Protein AF-A0A946M9C4-F1 (afdb_monomer_lite)

Foldseek 3Di:
DVVVVVVVVVVVVVVVVPPVVVVVPDDPQQDDDALVVLLVCLPDPHDPVSVLSSLVVLLPHPEPVCQVSLLVCLQPPRCNLSSLSNLLSYPDPVSLVSLLVCCVVHDDPSNVSSVVSCVSNVPPVNVVVCVVVVVDD

pLDDT: mean 87.71, std 17.53, range [47.25, 98.88]

Sequence (137 aa):
MKILRTICSTTVLVVALLLPVAARAQQPLPAEGNESQLLVILNSDAELFAKAKACQRLAIIGTSKSVPVIAQFLADPVLSHYARFALEANPSPEVDKVFRGSLSELKGRQLVGVINSIATRKDTQSVDALLPLAAAD

Structure (mmCIF, N/CA/C/O backbone):
data_AF-A0A946M9C4-F1
#
_entry.id   AF-A0A946M9C4-F1
#
loop_
_atom_site.group_PDB
_atom_site.id
_atom_site.type_symbol
_atom_site.label_atom_id
_atom_site.label_alt_id
_atom_site.label_comp_id
_atom_site.label_asym_id
_atom_site.label_entity_id
_atom_site.label_seq_id
_atom_site.pdbx_PDB_ins_code
_atom_site.Cartn_x
_atom_site.Cartn_y
_atom_site.Cartn_z
_atom_site.occupancy
_atom_site.B_iso_or_equiv
_atom_site.auth_seq_id
_atom_site.auth_comp_id
_atom_site.auth_asym_id
_atom_site.auth_atom_id
_atom_site.pdbx_PDB_model_num
ATOM 1 N N . MET A 1 1 ? 34.087 -54.123 -12.939 1.00 57.19 1 MET A N 1
ATOM 2 C CA . MET A 1 1 ? 34.357 -52.728 -13.382 1.00 57.19 1 MET A CA 1
ATOM 3 C C . MET A 1 1 ? 33.333 -52.130 -14.359 1.00 57.19 1 MET A C 1
ATOM 5 O O . MET A 1 1 ? 33.207 -50.914 -14.365 1.00 57.19 1 MET A O 1
ATOM 9 N N . LYS A 1 2 ? 32.592 -52.908 -15.172 1.00 51.00 2 LYS A N 1
ATOM 10 C CA . LYS A 1 2 ? 31.570 -52.354 -16.093 1.00 51.00 2 LYS A CA 1
ATOM 11 C C . LYS A 1 2 ? 30.281 -51.901 -15.377 1.00 51.00 2 LYS A C 1
ATOM 13 O O . LYS A 1 2 ? 29.801 -50.812 -15.643 1.00 51.00 2 LYS A O 1
ATOM 18 N N . ILE A 1 3 ? 29.817 -52.671 -14.390 1.00 54.56 3 ILE A N 1
ATOM 19 C CA . ILE A 1 3 ? 28.581 -52.410 -13.620 1.00 54.56 3 ILE A CA 1
ATOM 20 C C . ILE A 1 3 ? 28.658 -51.103 -12.803 1.00 54.56 3 ILE A C 1
ATOM 22 O O . ILE A 1 3 ? 27.706 -50.333 -12.770 1.00 54.56 3 ILE A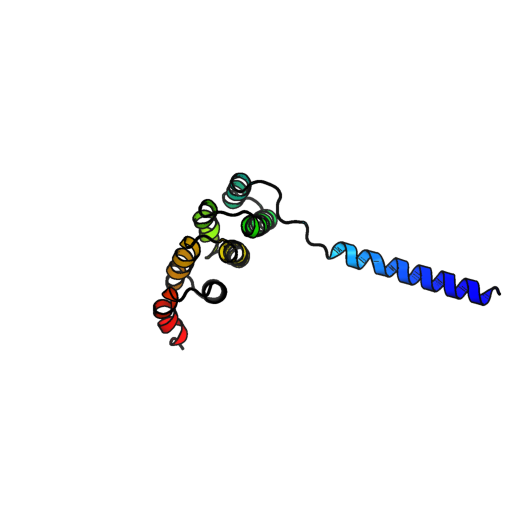 O 1
ATOM 26 N N . LEU A 1 4 ? 29.823 -50.796 -12.218 1.00 50.06 4 LEU A N 1
ATOM 27 C CA . LEU A 1 4 ? 30.029 -49.578 -11.420 1.00 50.06 4 LEU A CA 1
ATOM 28 C C . LEU A 1 4 ? 30.027 -48.293 -12.275 1.00 50.06 4 LEU A C 1
ATOM 30 O O . LEU A 1 4 ? 29.611 -47.236 -11.809 1.00 50.06 4 LEU A O 1
ATOM 34 N N . ARG A 1 5 ? 30.443 -48.388 -13.546 1.00 55.88 5 ARG A N 1
ATOM 35 C CA . ARG A 1 5 ? 30.404 -47.272 -14.505 1.00 55.88 5 ARG A CA 1
ATOM 36 C C . ARG A 1 5 ? 28.980 -46.964 -14.970 1.00 55.88 5 ARG A C 1
ATOM 38 O O . ARG A 1 5 ? 28.635 -45.796 -15.111 1.00 55.88 5 ARG A O 1
ATOM 45 N N . THR A 1 6 ? 28.152 -47.990 -15.159 1.00 54.72 6 THR A N 1
ATOM 46 C CA . THR A 1 6 ? 26.756 -47.826 -15.587 1.00 54.72 6 THR A CA 1
ATOM 47 C C . THR A 1 6 ? 25.912 -47.149 -14.508 1.00 54.72 6 THR A C 1
ATOM 49 O O . THR A 1 6 ? 25.186 -46.214 -14.823 1.00 54.72 6 THR A O 1
ATOM 52 N N . ILE A 1 7 ? 26.086 -47.538 -13.238 1.00 58.06 7 ILE A N 1
ATOM 53 C CA . ILE A 1 7 ? 25.361 -46.952 -12.096 1.00 58.06 7 ILE A CA 1
ATOM 54 C C . ILE A 1 7 ? 25.678 -45.457 -11.945 1.00 58.06 7 ILE A C 1
ATOM 56 O O . ILE A 1 7 ? 24.762 -44.655 -11.782 1.00 58.06 7 ILE A O 1
ATOM 60 N N . CYS A 1 8 ? 26.954 -45.076 -12.077 1.00 50.03 8 CYS A N 1
ATOM 61 C CA . CYS A 1 8 ? 27.400 -43.681 -12.010 1.00 50.03 8 CYS A CA 1
ATOM 62 C C . CYS A 1 8 ? 26.864 -42.843 -13.186 1.00 50.03 8 CYS A C 1
ATOM 64 O O . CYS A 1 8 ? 26.433 -41.708 -13.009 1.00 50.03 8 CYS A O 1
ATOM 66 N N . SER A 1 9 ? 26.814 -43.420 -14.391 1.00 57.06 9 SER A N 1
ATOM 67 C CA . SER A 1 9 ? 26.282 -42.728 -15.570 1.00 57.06 9 SER A CA 1
ATOM 68 C C . SER A 1 9 ? 24.767 -42.504 -15.491 1.00 57.06 9 SER A C 1
ATOM 70 O O . SER A 1 9 ? 24.279 -41.481 -15.967 1.00 57.06 9 SER A O 1
ATOM 72 N N . THR A 1 10 ? 24.015 -43.432 -14.888 1.00 56.81 10 THR A N 1
ATOM 73 C CA . THR A 1 10 ? 22.562 -43.290 -14.711 1.00 56.81 10 THR A CA 1
ATOM 74 C C . THR A 1 10 ? 22.192 -42.315 -13.596 1.00 56.81 10 THR A C 1
ATOM 76 O O . THR A 1 10 ? 21.251 -41.543 -13.766 1.00 56.81 10 THR A O 1
ATOM 79 N N . THR A 1 11 ? 22.937 -42.277 -12.484 1.00 57.66 11 THR A N 1
ATOM 80 C CA . THR A 1 11 ? 22.691 -41.295 -11.412 1.00 57.66 11 THR A CA 1
ATOM 81 C C . THR A 1 11 ? 23.020 -39.870 -11.853 1.00 57.66 11 THR A C 1
ATOM 83 O O . THR A 1 11 ? 22.260 -38.957 -11.540 1.00 57.66 11 THR A O 1
ATOM 86 N N . VAL A 1 12 ? 24.076 -39.669 -12.649 1.00 58.28 12 VAL A N 1
ATOM 87 C CA . VAL A 1 12 ? 24.400 -38.353 -13.233 1.00 58.28 12 VAL A CA 1
ATOM 88 C C . VAL A 1 12 ? 23.290 -37.860 -14.174 1.00 58.28 12 VAL A C 1
ATOM 90 O O . VAL A 1 12 ? 22.935 -36.682 -14.134 1.00 58.28 12 VAL A O 1
ATOM 93 N N . LEU A 1 13 ? 22.684 -38.750 -14.969 1.00 56.09 13 LEU A N 1
ATOM 94 C CA . LEU A 1 13 ? 21.604 -38.388 -15.895 1.00 56.09 13 LEU A CA 1
ATOM 95 C C . LEU A 1 13 ? 20.314 -37.969 -15.163 1.00 56.09 13 LEU A C 1
ATOM 97 O O . LEU A 1 13 ? 19.673 -36.997 -15.555 1.00 56.09 13 LEU A O 1
ATOM 101 N N . VAL A 1 14 ? 19.953 -38.656 -14.072 1.00 56.69 14 VAL A N 1
ATOM 102 C CA . VAL A 1 14 ? 18.749 -38.339 -13.277 1.00 56.69 14 VAL A CA 1
ATOM 103 C C . VAL A 1 14 ? 18.903 -37.023 -12.503 1.00 56.69 14 VAL A C 1
ATOM 105 O O . VAL A 1 14 ? 17.955 -36.244 -12.431 1.00 56.69 14 VAL A O 1
ATOM 108 N N . VAL A 1 15 ? 20.097 -36.719 -11.982 1.00 57.53 15 VAL A N 1
ATOM 109 C CA . VAL A 1 15 ? 20.368 -35.438 -11.300 1.00 57.53 15 VAL A CA 1
ATOM 110 C C . VAL A 1 15 ? 20.323 -34.258 -12.281 1.00 57.53 15 VAL A C 1
ATOM 112 O O . VAL A 1 15 ? 19.789 -33.203 -11.942 1.00 57.53 15 VAL A O 1
ATOM 115 N N . ALA A 1 16 ? 20.794 -34.433 -13.520 1.00 58.75 16 ALA A N 1
ATOM 116 C CA . ALA A 1 16 ? 20.746 -33.386 -14.544 1.00 58.75 16 ALA A CA 1
ATOM 117 C C . ALA A 1 16 ? 19.312 -33.034 -14.997 1.00 58.75 16 ALA A C 1
ATOM 119 O O . ALA A 1 16 ? 19.029 -31.878 -15.310 1.00 58.75 16 ALA A O 1
ATOM 120 N N . LEU A 1 17 ? 18.393 -34.005 -14.986 1.00 58.06 17 LEU A N 1
ATOM 121 C CA . LEU A 1 17 ? 16.985 -33.816 -15.365 1.00 58.06 17 LEU A CA 1
ATOM 122 C C . LEU A 1 17 ? 16.138 -33.092 -14.300 1.00 58.06 17 LEU A C 1
ATOM 124 O O . LEU A 1 17 ? 15.077 -32.570 -14.634 1.00 58.06 17 LEU A O 1
ATOM 128 N N . LEU A 1 18 ? 16.600 -33.011 -13.047 1.00 55.62 18 LEU A N 1
ATOM 129 C CA . LEU A 1 18 ? 15.896 -32.327 -11.947 1.00 55.62 18 LEU A CA 1
ATOM 130 C C . LEU A 1 18 ? 16.308 -30.852 -11.766 1.00 55.62 18 LEU A C 1
ATOM 132 O O . LEU A 1 18 ? 15.592 -30.085 -11.125 1.00 55.62 18 LEU A O 1
ATOM 136 N N . LEU A 1 19 ? 17.420 -30.419 -12.367 1.00 53.78 19 LEU A N 1
ATOM 137 C CA . LEU A 1 19 ? 17.916 -29.039 -12.279 1.00 53.78 19 LEU A CA 1
ATOM 138 C C . LEU A 1 19 ? 17.104 -27.958 -13.034 1.00 53.78 19 LEU A C 1
ATOM 140 O O . LEU A 1 19 ? 17.080 -26.823 -12.549 1.00 53.78 19 LEU A O 1
ATOM 144 N N . PRO A 1 20 ? 16.408 -28.209 -14.165 1.00 54.91 20 PRO A N 1
ATOM 145 C CA . PRO A 1 20 ? 15.755 -27.124 -14.900 1.00 54.91 20 PRO A CA 1
ATOM 146 C C . PRO A 1 20 ? 14.473 -26.612 -14.222 1.00 54.91 20 PRO A C 1
ATOM 148 O O . PRO A 1 20 ? 13.955 -25.568 -14.616 1.00 54.91 20 PRO A O 1
ATOM 151 N N . VAL A 1 21 ? 13.961 -27.306 -13.197 1.00 53.50 21 VAL A N 1
ATOM 152 C CA . VAL A 1 21 ? 12.749 -26.892 -12.469 1.00 53.50 21 VAL A CA 1
ATOM 153 C C . VAL A 1 21 ? 13.031 -25.689 -11.558 1.00 53.50 21 VAL A C 1
ATOM 155 O O . VAL A 1 21 ? 12.205 -24.784 -11.464 1.00 53.50 21 VAL A O 1
ATOM 158 N N . ALA A 1 22 ? 14.223 -25.615 -10.958 1.00 54.09 22 ALA A N 1
ATOM 159 C CA . ALA A 1 22 ? 14.592 -24.525 -10.052 1.00 54.09 22 ALA A CA 1
ATOM 160 C C . ALA A 1 22 ? 14.809 -23.186 -10.782 1.00 54.09 22 ALA A C 1
ATOM 162 O O . ALA A 1 22 ? 14.505 -22.125 -10.242 1.00 54.09 22 ALA A O 1
ATOM 163 N N . ALA A 1 23 ? 15.267 -23.217 -12.038 1.00 52.06 23 ALA A N 1
ATOM 164 C CA . ALA A 1 23 ? 15.519 -22.008 -12.825 1.00 52.06 23 ALA A CA 1
ATOM 165 C C . ALA A 1 23 ? 14.236 -21.252 -13.230 1.00 52.06 23 ALA A C 1
ATOM 167 O O . ALA A 1 23 ? 14.302 -20.070 -13.558 1.00 52.06 23 ALA A O 1
ATOM 168 N N . ARG A 1 24 ? 13.063 -21.903 -13.193 1.00 52.03 24 ARG A N 1
ATOM 169 C CA . ARG A 1 24 ? 11.772 -21.269 -13.528 1.00 52.03 24 ARG A CA 1
ATOM 170 C C . ARG A 1 24 ? 11.063 -20.630 -12.333 1.00 52.03 24 ARG A C 1
ATOM 172 O O . ARG A 1 24 ? 10.050 -19.968 -12.529 1.00 52.03 24 ARG A O 1
ATOM 179 N N . ALA A 1 25 ? 11.577 -20.821 -11.118 1.00 53.16 25 ALA A N 1
ATOM 180 C CA . ALA A 1 25 ? 11.002 -20.238 -9.906 1.00 53.16 25 ALA A CA 1
ATOM 181 C C . ALA A 1 25 ? 11.461 -18.792 -9.654 1.00 53.16 25 ALA A C 1
ATOM 183 O O . ALA A 1 25 ? 10.866 -18.096 -8.832 1.00 53.16 25 ALA A O 1
ATOM 184 N N . GLN A 1 26 ? 12.492 -18.319 -10.363 1.00 55.28 26 GLN A N 1
ATOM 185 C CA . GLN A 1 26 ? 12.972 -16.953 -10.202 1.00 55.28 26 GLN A CA 1
ATOM 186 C C . GLN A 1 26 ? 11.968 -15.991 -10.837 1.00 55.28 26 GLN A C 1
ATOM 188 O O . GLN A 1 26 ? 11.881 -15.869 -12.061 1.00 55.28 26 GLN A O 1
ATOM 193 N N . GLN A 1 27 ? 11.186 -15.310 -9.999 1.00 61.00 27 GLN A N 1
ATOM 194 C CA . GLN A 1 27 ? 10.361 -14.209 -10.472 1.00 61.00 27 GLN A CA 1
ATOM 195 C C . GLN A 1 27 ? 11.277 -13.177 -11.149 1.00 61.00 27 GLN A C 1
ATOM 197 O O . GLN A 1 27 ? 12.345 -12.876 -10.604 1.00 61.00 27 GLN A O 1
ATOM 202 N N . PRO A 1 28 ? 10.891 -12.625 -12.315 1.00 63.41 28 PRO A N 1
ATOM 203 C CA . PRO A 1 28 ? 11.661 -11.558 -12.935 1.00 63.41 28 PRO A CA 1
ATOM 204 C C . PRO A 1 28 ? 11.865 -10.433 -11.921 1.00 63.41 28 PRO A C 1
ATOM 206 O O . PRO A 1 28 ? 10.983 -10.175 -11.090 1.00 63.41 28 PRO A O 1
ATOM 209 N N . LEU A 1 29 ? 13.022 -9.773 -11.985 1.00 64.69 29 LEU A N 1
ATOM 210 C CA . LEU A 1 29 ? 13.324 -8.617 -11.145 1.00 64.69 29 LEU A CA 1
ATOM 211 C C . LEU A 1 29 ? 12.176 -7.590 -11.232 1.00 64.69 29 LEU A C 1
ATOM 213 O O . LEU A 1 29 ? 11.463 -7.544 -12.240 1.00 64.69 29 LEU A O 1
ATOM 217 N N . PRO A 1 30 ? 11.894 -6.821 -10.160 1.00 75.94 30 PRO A N 1
ATOM 218 C CA . PRO A 1 30 ? 10.975 -5.679 -10.218 1.00 75.94 30 PRO A CA 1
ATOM 219 C C . PRO A 1 30 ? 11.220 -4.831 -11.473 1.00 75.94 30 PRO A C 1
ATOM 221 O O . PRO A 1 30 ? 12.353 -4.805 -11.949 1.00 75.94 30 PRO A O 1
ATOM 224 N N . ALA A 1 31 ? 10.178 -4.175 -12.005 1.00 80.62 31 ALA A N 1
ATOM 225 C CA . ALA A 1 31 ? 10.295 -3.395 -13.243 1.00 80.62 31 ALA A CA 1
ATOM 226 C C . ALA A 1 31 ? 11.546 -2.495 -13.224 1.00 80.62 31 ALA A C 1
ATOM 228 O O . ALA A 1 31 ? 11.874 -1.913 -12.190 1.00 80.62 31 ALA A O 1
ATOM 229 N N . GLU A 1 32 ? 12.256 -2.395 -14.346 1.00 83.69 32 GLU A N 1
ATOM 230 C CA . GLU A 1 32 ? 13.361 -1.445 -14.480 1.00 83.69 32 GLU A CA 1
ATOM 231 C C . GLU A 1 32 ? 12.823 -0.016 -14.662 1.00 83.69 32 GLU A C 1
ATOM 233 O O . GLU A 1 32 ? 11.674 0.185 -15.054 1.00 83.69 32 GLU A O 1
ATOM 238 N N . GLY A 1 33 ? 13.656 0.984 -14.368 1.00 90.00 33 GLY A N 1
ATOM 239 C CA . GLY A 1 33 ? 13.308 2.399 -14.517 1.00 90.00 33 GLY A CA 1
ATOM 240 C C . GLY A 1 33 ? 13.341 3.194 -13.214 1.00 90.00 33 GLY A C 1
ATOM 241 O O . GLY A 1 33 ? 13.459 2.649 -12.111 1.00 90.00 33 GLY A O 1
ATOM 242 N N . ASN A 1 34 ? 13.286 4.517 -13.365 1.00 97.12 34 ASN A N 1
ATOM 243 C CA . ASN A 1 34 ? 13.181 5.461 -12.254 1.00 97.12 34 ASN A CA 1
ATOM 244 C C . ASN A 1 34 ? 11.718 5.671 -11.827 1.00 97.12 34 ASN A C 1
ATOM 246 O O . ASN A 1 34 ? 10.793 5.277 -12.535 1.00 97.12 34 ASN A O 1
ATOM 250 N N . GLU A 1 35 ? 11.510 6.314 -10.674 1.00 97.75 35 GLU A N 1
ATOM 251 C CA . GLU A 1 35 ? 10.175 6.557 -10.111 1.00 97.75 35 GLU A CA 1
ATOM 252 C C . GLU A 1 35 ? 9.206 7.161 -11.140 1.00 97.75 35 GLU A C 1
ATOM 254 O O . GLU A 1 35 ? 8.141 6.596 -11.367 1.00 97.75 35 GLU A O 1
ATOM 259 N N . SER A 1 36 ? 9.590 8.236 -11.835 1.00 97.94 36 SER A N 1
ATOM 260 C CA . SER A 1 36 ? 8.725 8.908 -12.813 1.00 97.94 36 SER A CA 1
ATOM 261 C C . SER A 1 36 ? 8.257 7.980 -13.938 1.00 97.94 36 SER A C 1
ATOM 263 O O . SER A 1 36 ? 7.089 8.019 -14.313 1.00 97.94 36 SER A O 1
ATOM 265 N N . GLN A 1 37 ? 9.136 7.119 -14.460 1.00 97.81 37 GLN A N 1
ATOM 266 C CA . GLN A 1 37 ? 8.778 6.152 -15.507 1.00 97.81 37 GLN A CA 1
ATOM 267 C C . GLN A 1 37 ? 7.770 5.113 -15.002 1.00 97.81 37 GLN A C 1
ATOM 269 O O . GLN A 1 37 ? 6.824 4.768 -15.706 1.00 97.81 37 GLN A O 1
ATOM 274 N N . LEU A 1 38 ? 7.931 4.646 -13.764 1.00 98.31 38 LEU A N 1
ATOM 275 C CA . LEU A 1 38 ? 7.012 3.685 -13.152 1.00 98.31 38 LEU A CA 1
ATOM 276 C C . LEU A 1 38 ? 5.643 4.313 -12.871 1.00 98.31 38 LEU A C 1
ATOM 278 O O . LEU A 1 38 ? 4.621 3.655 -13.049 1.00 98.31 38 LEU A O 1
ATOM 282 N N . LEU A 1 39 ? 5.604 5.593 -12.489 1.00 98.31 39 LEU A N 1
ATOM 283 C CA . LEU A 1 39 ? 4.347 6.326 -12.319 1.00 98.31 39 LEU A CA 1
ATOM 284 C C . LEU A 1 39 ? 3.606 6.520 -13.646 1.00 98.31 39 LEU A C 1
ATOM 286 O O . LEU A 1 39 ? 2.378 6.483 -13.659 1.00 98.31 39 LEU A O 1
ATOM 290 N N . VAL A 1 40 ? 4.322 6.672 -14.765 1.00 98.12 40 VAL A N 1
ATOM 291 C CA . VAL A 1 40 ? 3.699 6.670 -16.099 1.00 98.12 40 VAL A CA 1
ATOM 292 C C . VAL A 1 40 ? 3.043 5.318 -16.390 1.00 98.12 40 VAL A C 1
ATOM 294 O O . VAL A 1 40 ? 1.905 5.298 -16.845 1.00 98.12 40 VAL A O 1
ATOM 297 N N . ILE A 1 41 ? 3.703 4.199 -16.064 1.00 97.88 41 ILE A N 1
ATOM 298 C CA . ILE A 1 41 ? 3.127 2.849 -16.225 1.00 97.88 41 ILE A CA 1
ATOM 299 C C . ILE A 1 41 ? 1.865 2.676 -15.369 1.00 97.88 41 ILE A C 1
ATOM 301 O O . ILE A 1 41 ? 0.871 2.125 -15.837 1.00 97.88 41 ILE A O 1
ATOM 305 N N . LEU A 1 42 ? 1.880 3.134 -14.113 1.00 98.06 42 LEU A N 1
ATOM 306 C CA . LEU A 1 42 ? 0.702 3.025 -13.249 1.00 98.06 42 LEU A CA 1
ATOM 307 C C . LEU A 1 42 ? -0.493 3.813 -13.805 1.00 98.06 42 LEU A C 1
ATOM 309 O O . LEU A 1 42 ? -1.613 3.301 -13.793 1.00 98.06 42 LEU A O 1
ATOM 313 N N . ASN A 1 43 ? -0.247 5.006 -14.347 1.00 97.81 43 ASN A N 1
ATOM 314 C CA . ASN A 1 43 ? -1.283 5.884 -14.895 1.00 97.81 43 ASN A CA 1
ATOM 315 C C . ASN A 1 43 ? -1.731 5.539 -16.328 1.00 97.81 43 ASN A C 1
ATOM 317 O O . ASN A 1 43 ? -2.643 6.188 -16.837 1.00 97.81 43 ASN A O 1
ATOM 321 N N . SER A 1 44 ? -1.118 4.558 -16.995 1.00 97.38 44 SER A N 1
ATOM 322 C CA . SER A 1 44 ? -1.510 4.152 -18.349 1.00 97.38 44 SER A CA 1
ATOM 323 C C . SER A 1 44 ? -2.521 2.998 -18.351 1.00 97.38 44 SER A C 1
ATOM 325 O O . SER A 1 44 ? -2.962 2.510 -17.308 1.00 97.38 44 SER A O 1
ATOM 327 N N . ASP A 1 45 ? -2.877 2.524 -19.540 1.00 96.31 45 ASP A N 1
ATOM 328 C CA . ASP A 1 45 ? -3.637 1.299 -19.807 1.00 96.31 45 ASP A CA 1
ATOM 329 C C . ASP A 1 45 ? -2.760 0.030 -19.800 1.00 96.31 45 ASP A C 1
ATOM 331 O O . ASP A 1 45 ? -3.174 -1.019 -20.284 1.00 96.31 45 ASP A O 1
ATOM 335 N N . ALA A 1 46 ? -1.551 0.109 -19.232 1.00 96.94 46 ALA A N 1
ATOM 336 C CA . ALA A 1 46 ? -0.628 -1.014 -19.152 1.00 96.94 46 ALA A CA 1
ATOM 337 C C . ALA A 1 46 ? -1.260 -2.254 -18.500 1.00 96.94 46 ALA A C 1
ATOM 339 O O . ALA A 1 46 ? -1.980 -2.168 -17.500 1.00 96.94 46 ALA A O 1
ATOM 340 N N . GLU A 1 47 ? -0.891 -3.419 -19.033 1.00 96.56 47 GLU A N 1
ATOM 341 C CA . GLU A 1 47 ? -1.317 -4.723 -18.534 1.00 96.56 47 GLU A CA 1
ATOM 342 C C . GLU A 1 47 ? -1.042 -4.899 -17.037 1.00 96.56 47 GLU A C 1
ATOM 344 O O . GLU A 1 47 ? -0.053 -4.395 -16.489 1.00 96.56 47 GLU A O 1
ATOM 349 N N . LEU A 1 48 ? -1.878 -5.714 -16.386 1.00 96.06 48 LEU A N 1
ATOM 350 C CA . LEU A 1 48 ? -1.790 -6.013 -14.953 1.00 96.06 48 LEU A CA 1
ATOM 351 C C . LEU A 1 48 ? -0.363 -6.357 -14.511 1.00 96.06 48 LEU A C 1
ATOM 353 O O . LEU A 1 48 ? 0.110 -5.865 -13.488 1.00 96.06 48 LEU A O 1
ATOM 357 N N . PHE A 1 49 ? 0.333 -7.191 -15.288 1.00 95.62 49 PHE A N 1
ATOM 358 C CA . PHE A 1 49 ? 1.698 -7.5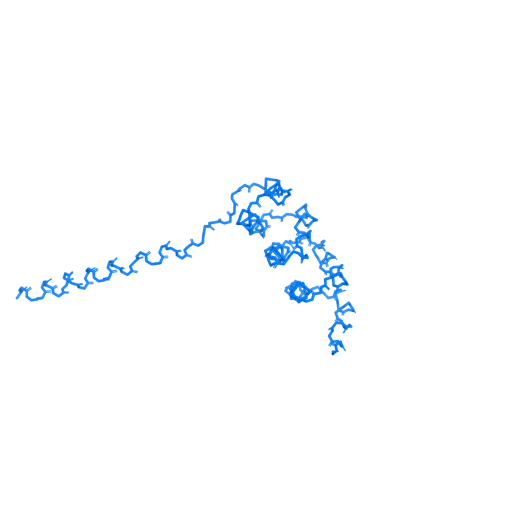99 -14.976 1.00 95.62 49 PHE A CA 1
ATOM 359 C C . PHE A 1 49 ? 2.648 -6.397 -14.895 1.00 95.62 49 PHE A C 1
ATOM 361 O O . PHE A 1 49 ? 3.406 -6.281 -13.933 1.00 95.62 49 PHE A O 1
ATOM 368 N N . ALA A 1 50 ? 2.578 -5.467 -15.849 1.00 96.25 50 ALA A N 1
ATOM 369 C CA . ALA A 1 50 ? 3.426 -4.281 -15.859 1.00 96.25 50 ALA A CA 1
ATOM 370 C C . ALA A 1 50 ? 3.140 -3.377 -14.650 1.00 96.25 50 ALA A C 1
ATOM 372 O O . ALA A 1 50 ? 4.075 -2.966 -13.960 1.00 96.25 50 ALA A O 1
ATOM 373 N N . LYS A 1 51 ? 1.861 -3.152 -14.321 1.00 98.19 51 LYS A N 1
ATOM 374 C CA . LYS A 1 51 ? 1.468 -2.373 -13.135 1.00 98.19 51 LYS A CA 1
ATOM 375 C C . LYS A 1 51 ? 1.914 -3.036 -11.829 1.00 98.19 51 LYS A C 1
ATOM 377 O O . LYS A 1 51 ? 2.495 -2.379 -10.969 1.00 98.19 51 LYS A O 1
ATOM 382 N N . ALA A 1 52 ? 1.743 -4.351 -11.702 1.00 97.19 52 ALA A N 1
ATOM 383 C CA . ALA A 1 52 ? 2.201 -5.113 -10.541 1.00 97.19 52 ALA A CA 1
ATOM 384 C C . ALA A 1 52 ? 3.727 -5.030 -10.359 1.00 97.19 52 ALA A C 1
ATOM 386 O O . ALA A 1 52 ? 4.217 -4.789 -9.251 1.00 97.19 52 ALA A O 1
ATOM 387 N N . LYS A 1 53 ? 4.495 -5.180 -11.447 1.00 96.94 53 LYS A N 1
ATOM 388 C CA . LYS A 1 53 ? 5.959 -5.042 -11.428 1.00 96.94 53 LYS A CA 1
ATOM 389 C C . LYS A 1 53 ? 6.404 -3.610 -11.121 1.00 96.94 53 LYS A C 1
ATOM 391 O O . LYS A 1 53 ? 7.427 -3.450 -10.451 1.00 96.94 53 LYS A O 1
ATOM 396 N N . ALA A 1 54 ? 5.644 -2.602 -11.553 1.00 97.75 54 ALA A N 1
ATOM 397 C CA . ALA A 1 54 ? 5.889 -1.205 -11.209 1.00 97.75 54 ALA A CA 1
ATOM 398 C C . ALA A 1 54 ? 5.683 -0.946 -9.711 1.00 97.75 54 ALA A C 1
ATOM 400 O O . ALA A 1 54 ? 6.588 -0.416 -9.069 1.00 97.75 54 ALA A O 1
ATOM 401 N N . CYS A 1 55 ? 4.579 -1.417 -9.119 1.00 98.06 55 CYS A N 1
ATOM 402 C CA . CYS A 1 55 ? 4.363 -1.353 -7.669 1.00 98.06 55 CYS A CA 1
ATOM 403 C C . CYS A 1 55 ? 5.502 -2.031 -6.889 1.00 98.06 55 CYS A C 1
ATOM 405 O O . CYS A 1 55 ? 6.057 -1.444 -5.965 1.00 98.06 55 CYS A O 1
ATOM 407 N N . GLN A 1 56 ? 5.925 -3.235 -7.292 1.00 96.50 56 GLN A N 1
ATOM 408 C CA . GLN A 1 56 ? 7.045 -3.926 -6.639 1.00 96.50 56 GLN A CA 1
ATOM 409 C C . GLN A 1 56 ? 8.352 -3.131 -6.693 1.00 96.50 56 GLN A C 1
ATOM 411 O O . GLN A 1 56 ? 9.123 -3.155 -5.736 1.00 96.50 56 GLN A O 1
ATOM 416 N N . ARG A 1 57 ? 8.627 -2.433 -7.801 1.00 97.44 57 ARG A N 1
ATOM 417 C CA . ARG A 1 57 ? 9.823 -1.591 -7.900 1.00 97.44 57 ARG A CA 1
ATOM 418 C C . ARG A 1 57 ? 9.680 -0.324 -7.060 1.00 97.44 57 ARG A C 1
ATOM 420 O O . ARG A 1 57 ? 10.641 0.061 -6.399 1.00 97.44 57 ARG A O 1
ATOM 427 N N . LEU A 1 58 ? 8.497 0.287 -7.039 1.00 98.19 58 LEU A N 1
ATOM 428 C CA . LEU A 1 58 ? 8.195 1.455 -6.207 1.00 98.19 58 LEU A CA 1
ATOM 429 C C . LEU A 1 58 ? 8.251 1.139 -4.705 1.00 98.19 58 LEU A C 1
ATOM 431 O O . LEU A 1 58 ? 8.571 2.029 -3.932 1.00 98.19 58 LEU A O 1
ATOM 435 N N . ALA A 1 59 ? 8.078 -0.117 -4.289 1.00 97.56 59 ALA A N 1
ATOM 436 C CA . ALA A 1 59 ? 8.377 -0.537 -2.915 1.00 97.56 59 ALA A CA 1
ATOM 437 C C . ALA A 1 59 ? 9.859 -0.332 -2.531 1.00 97.56 59 ALA A C 1
ATOM 439 O O . ALA A 1 59 ? 10.185 -0.198 -1.358 1.00 97.56 59 ALA A O 1
ATOM 440 N N . ILE A 1 60 ? 10.766 -0.332 -3.516 1.00 96.62 60 ILE A N 1
ATOM 441 C CA . ILE A 1 60 ? 12.216 -0.202 -3.310 1.00 96.62 60 ILE A CA 1
ATOM 442 C C . ILE A 1 60 ? 12.670 1.251 -3.482 1.00 96.62 60 ILE A C 1
ATOM 444 O O . ILE A 1 60 ? 13.518 1.719 -2.729 1.00 96.62 60 ILE A O 1
ATOM 448 N N . ILE A 1 61 ? 12.156 1.948 -4.502 1.00 96.81 61 ILE A N 1
ATOM 449 C CA . ILE A 1 61 ? 12.658 3.276 -4.905 1.00 96.81 61 ILE A CA 1
ATOM 450 C C . ILE A 1 61 ? 11.640 4.411 -4.748 1.00 96.81 61 ILE A C 1
ATOM 452 O O . ILE A 1 61 ? 11.963 5.557 -5.050 1.00 96.81 61 ILE A O 1
ATOM 456 N N . GLY A 1 62 ? 10.403 4.097 -4.366 1.00 97.56 62 GLY A N 1
ATOM 457 C CA . GLY A 1 62 ? 9.314 5.061 -4.293 1.00 97.56 62 GLY A CA 1
ATOM 458 C C . GLY A 1 62 ? 9.541 6.092 -3.195 1.00 97.56 62 GLY A C 1
ATOM 459 O O . GLY A 1 62 ? 9.986 5.783 -2.091 1.00 97.56 62 GLY A O 1
ATOM 460 N N . THR A 1 63 ? 9.205 7.335 -3.509 1.00 98.38 63 THR A N 1
ATOM 461 C CA . THR A 1 63 ? 9.225 8.467 -2.585 1.00 98.38 63 THR A CA 1
ATOM 462 C C . THR A 1 63 ? 7.795 8.892 -2.263 1.00 98.38 63 THR A C 1
ATOM 464 O O . THR A 1 63 ? 6.829 8.278 -2.730 1.00 98.38 63 THR A O 1
ATOM 467 N N . SER A 1 64 ? 7.621 9.960 -1.482 1.00 98.19 64 SER A N 1
ATOM 468 C CA . SER A 1 64 ? 6.296 10.541 -1.224 1.00 98.19 64 SER A CA 1
ATOM 469 C C . SER A 1 64 ? 5.525 10.864 -2.511 1.00 98.19 64 SER A C 1
ATOM 471 O O . SER A 1 64 ? 4.307 10.745 -2.537 1.00 98.19 64 SER A O 1
ATOM 473 N N . LYS A 1 65 ? 6.219 11.165 -3.618 1.00 98.06 65 LYS A N 1
ATOM 474 C CA . LYS A 1 65 ? 5.598 11.462 -4.919 1.00 98.06 65 LYS A CA 1
ATOM 475 C C . LYS A 1 65 ? 4.767 10.305 -5.473 1.00 98.06 65 LYS A C 1
ATOM 477 O O . LYS A 1 65 ? 3.781 10.540 -6.165 1.00 98.06 65 LYS A O 1
ATOM 482 N N . SER A 1 66 ? 5.161 9.067 -5.182 1.00 98.50 66 SER A N 1
ATOM 483 C CA . SER A 1 66 ? 4.441 7.876 -5.636 1.00 98.50 66 SER A CA 1
ATOM 484 C C . SER A 1 66 ? 3.174 7.576 -4.833 1.00 98.50 66 SER A C 1
ATOM 486 O O . SER A 1 66 ? 2.267 6.930 -5.358 1.00 98.50 66 SER A O 1
ATOM 488 N N . VAL A 1 67 ? 3.074 8.075 -3.596 1.00 98.75 67 VAL A N 1
ATOM 489 C CA . VAL A 1 67 ? 1.973 7.777 -2.668 1.00 98.75 67 VAL A CA 1
ATOM 490 C C . VAL A 1 67 ? 0.593 8.077 -3.269 1.00 98.75 67 VAL A C 1
ATOM 492 O O . VAL A 1 67 ? -0.209 7.144 -3.340 1.00 98.75 67 VAL A O 1
ATOM 495 N N . PRO A 1 68 ? 0.295 9.293 -3.771 1.00 98.38 68 PRO A N 1
ATOM 496 C CA . PRO A 1 68 ? -1.035 9.599 -4.303 1.00 98.38 68 PRO A CA 1
ATOM 497 C C . PRO A 1 68 ? -1.380 8.825 -5.582 1.00 98.38 68 PRO A C 1
ATOM 499 O O . PRO A 1 68 ? -2.555 8.615 -5.871 1.00 98.38 68 PRO A O 1
ATOM 502 N N . VAL A 1 69 ? -0.386 8.384 -6.359 1.00 98.50 69 VAL A N 1
ATOM 503 C CA . VAL A 1 69 ? -0.624 7.567 -7.560 1.00 98.50 69 VAL A CA 1
ATOM 504 C C . VAL A 1 69 ? -0.941 6.129 -7.164 1.00 98.50 69 VAL A C 1
ATOM 506 O O . VAL A 1 69 ? -1.923 5.559 -7.628 1.00 98.50 69 VAL A O 1
ATOM 509 N N . ILE A 1 70 ? -0.144 5.544 -6.269 1.00 98.75 70 ILE A N 1
ATOM 510 C CA . ILE A 1 70 ? -0.338 4.159 -5.829 1.00 98.75 70 ILE A CA 1
ATOM 511 C C . ILE A 1 70 ? -1.642 4.015 -5.024 1.00 98.75 70 ILE A C 1
ATOM 513 O O . ILE A 1 70 ? -2.334 3.004 -5.150 1.00 98.75 70 ILE A O 1
ATOM 517 N N . ALA A 1 71 ? -2.013 5.030 -4.236 1.00 98.62 71 ALA A N 1
ATOM 518 C CA . ALA A 1 71 ? -3.226 5.031 -3.418 1.00 98.62 71 ALA A CA 1
ATOM 519 C C . ALA A 1 71 ? -4.518 4.811 -4.225 1.00 98.62 71 ALA A C 1
ATOM 521 O O . ALA A 1 71 ? -5.459 4.201 -3.720 1.00 98.62 71 ALA A O 1
ATOM 522 N N . GLN A 1 72 ? -4.553 5.231 -5.494 1.00 98.12 72 GLN A N 1
ATOM 523 C CA . GLN A 1 72 ? -5.720 5.068 -6.374 1.00 98.12 72 GLN A CA 1
ATOM 524 C C . GLN A 1 72 ? -6.097 3.597 -6.593 1.00 98.12 72 GLN A C 1
ATOM 526 O O . GLN A 1 72 ? -7.254 3.278 -6.858 1.00 98.12 72 GLN A O 1
ATOM 531 N N . PHE A 1 73 ? -5.140 2.682 -6.433 1.00 98.69 73 PHE A N 1
ATOM 532 C CA . PHE A 1 73 ? -5.351 1.250 -6.616 1.00 98.69 73 PHE A CA 1
ATOM 533 C C . PHE A 1 73 ? -5.800 0.531 -5.337 1.00 98.69 73 PHE A C 1
ATOM 535 O O . PHE A 1 73 ? -6.015 -0.677 -5.372 1.00 98.69 73 PHE A O 1
ATOM 542 N N . LEU A 1 74 ? -5.963 1.224 -4.202 1.00 98.75 74 LEU A N 1
ATOM 543 C CA . LEU A 1 74 ? -6.356 0.583 -2.938 1.00 98.75 74 LEU A CA 1
ATOM 544 C C . LEU A 1 74 ? -7.756 -0.042 -2.986 1.00 98.75 74 LEU A C 1
ATOM 546 O O . LEU A 1 74 ? -7.972 -1.082 -2.358 1.00 98.75 74 LEU A O 1
ATOM 550 N N . ALA A 1 75 ? -8.671 0.542 -3.764 1.00 98.31 75 ALA A N 1
ATOM 551 C CA . ALA A 1 75 ? -10.007 -0.002 -4.008 1.00 98.31 75 ALA A CA 1
ATOM 552 C C . ALA A 1 75 ? -10.034 -1.094 -5.097 1.00 98.31 75 ALA A C 1
ATOM 554 O O . ALA A 1 75 ? -10.996 -1.863 -5.176 1.00 98.31 75 ALA A O 1
ATOM 555 N N . ASP A 1 76 ? -8.984 -1.196 -5.916 1.00 98.31 76 ASP A N 1
ATOM 556 C CA . ASP A 1 76 ? -8.948 -2.102 -7.061 1.00 98.31 76 ASP A CA 1
ATOM 557 C C . ASP A 1 76 ? -8.911 -3.576 -6.602 1.00 98.31 76 ASP A C 1
ATOM 559 O O . ASP A 1 76 ? -8.036 -3.960 -5.819 1.00 98.31 76 ASP A O 1
ATOM 563 N N . PRO A 1 77 ? -9.830 -4.440 -7.071 1.00 97.12 77 PRO A N 1
ATOM 564 C CA . PRO A 1 77 ? -9.917 -5.827 -6.611 1.00 97.12 77 PRO A CA 1
ATOM 565 C C . PRO A 1 77 ? -8.701 -6.691 -6.971 1.00 97.12 77 PRO A C 1
ATOM 567 O O . PRO A 1 77 ? -8.505 -7.741 -6.358 1.00 97.12 77 PRO A O 1
ATOM 570 N N . VAL A 1 78 ? -7.888 -6.271 -7.939 1.00 96.88 78 VAL A N 1
ATOM 571 C CA . VAL A 1 78 ? -6.724 -7.013 -8.433 1.00 96.88 78 VAL A CA 1
ATOM 572 C C . VAL A 1 78 ? -5.418 -6.340 -8.001 1.00 96.88 78 VAL A C 1
ATOM 574 O O . VAL A 1 78 ? -4.491 -7.011 -7.544 1.00 96.88 78 VAL A O 1
ATOM 577 N N . LEU A 1 79 ? -5.333 -5.013 -8.104 1.00 98.31 79 LEU A N 1
ATOM 578 C CA . LEU A 1 79 ? -4.120 -4.243 -7.835 1.00 98.31 79 LEU A CA 1
ATOM 579 C C . LEU A 1 79 ? -3.943 -3.838 -6.367 1.00 98.31 79 LEU A C 1
ATOM 581 O O . LEU A 1 79 ? -2.811 -3.551 -5.977 1.00 98.31 79 LEU A O 1
ATOM 585 N N . SER A 1 80 ? -4.990 -3.879 -5.532 1.00 98.56 80 SER A N 1
ATOM 586 C CA . SER A 1 80 ? -4.923 -3.422 -4.130 1.00 98.56 80 SER A CA 1
ATOM 587 C C . SER A 1 80 ? -3.804 -4.087 -3.324 1.00 98.56 80 SER A C 1
ATOM 589 O O . SER A 1 80 ? -3.101 -3.421 -2.567 1.00 98.56 80 SER A O 1
ATOM 591 N N . HIS A 1 81 ? -3.547 -5.384 -3.524 1.00 98.25 81 HIS A N 1
ATOM 592 C CA . HIS A 1 81 ? -2.432 -6.063 -2.853 1.00 98.25 81 HIS A CA 1
ATOM 593 C C . HIS A 1 81 ? -1.060 -5.504 -3.268 1.00 98.25 81 HIS A C 1
ATOM 595 O O . HIS A 1 81 ? -0.217 -5.248 -2.411 1.00 98.25 81 HIS A O 1
ATOM 601 N N . TYR A 1 82 ? -0.840 -5.268 -4.564 1.00 98.44 82 TYR A N 1
ATOM 602 C CA . TYR A 1 82 ? 0.415 -4.697 -5.064 1.00 98.44 82 TYR A CA 1
ATOM 603 C C . TYR A 1 82 ? 0.592 -3.242 -4.627 1.00 98.44 82 TYR A C 1
ATOM 605 O O . TYR A 1 82 ? 1.699 -2.835 -4.279 1.00 98.44 82 TYR A O 1
ATOM 613 N N . ALA A 1 83 ? -0.497 -2.475 -4.617 1.00 98.69 83 ALA A N 1
ATOM 614 C CA . ALA A 1 83 ? -0.504 -1.096 -4.157 1.00 98.69 83 ALA A CA 1
ATOM 615 C C . ALA A 1 83 ? -0.099 -0.998 -2.682 1.00 98.69 83 ALA A C 1
ATOM 617 O O . ALA A 1 83 ? 0.824 -0.263 -2.337 1.00 98.69 83 ALA A O 1
ATOM 618 N N . ARG A 1 84 ? -0.726 -1.809 -1.821 1.00 98.75 84 ARG A N 1
ATOM 619 C CA . ARG A 1 84 ? -0.380 -1.876 -0.397 1.00 98.75 84 ARG A CA 1
ATOM 620 C C . ARG A 1 84 ? 1.053 -2.335 -0.174 1.00 98.75 84 ARG A C 1
ATOM 622 O O . ARG A 1 84 ? 1.743 -1.699 0.605 1.00 98.75 84 ARG A O 1
ATOM 629 N N . PHE A 1 85 ? 1.532 -3.342 -0.907 1.00 98.31 85 PHE A N 1
ATOM 630 C CA . PHE A 1 85 ? 2.932 -3.777 -0.824 1.00 98.31 85 PHE A CA 1
ATOM 631 C C . PHE A 1 85 ? 3.918 -2.623 -1.077 1.00 98.31 85 PHE A C 1
ATOM 633 O O . PHE A 1 85 ? 4.898 -2.467 -0.352 1.00 98.31 85 PHE A O 1
ATOM 640 N N . ALA A 1 86 ? 3.646 -1.788 -2.083 1.00 98.56 86 ALA A N 1
ATOM 641 C CA . ALA A 1 86 ? 4.481 -0.631 -2.388 1.00 98.56 86 ALA A CA 1
ATOM 642 C C . ALA A 1 86 ? 4.384 0.470 -1.321 1.00 98.56 86 ALA A C 1
ATOM 644 O O . ALA A 1 86 ? 5.400 1.030 -0.914 1.00 98.56 86 ALA A O 1
ATOM 645 N N . LEU A 1 87 ? 3.169 0.767 -0.856 1.00 98.88 87 LEU A N 1
ATOM 646 C CA . LEU A 1 87 ? 2.921 1.794 0.155 1.00 98.88 87 LEU A CA 1
ATOM 647 C C . LEU A 1 87 ? 3.484 1.405 1.528 1.00 98.88 87 LEU A C 1
ATOM 649 O O . LEU A 1 87 ? 4.090 2.240 2.189 1.00 98.88 87 LEU A O 1
ATOM 653 N N . GLU A 1 88 ? 3.354 0.144 1.942 1.00 98.62 88 GLU A N 1
ATOM 654 C CA . GLU A 1 88 ? 3.877 -0.359 3.218 1.00 98.62 88 GLU A CA 1
ATOM 655 C C . GLU A 1 88 ? 5.379 -0.094 3.369 1.00 98.62 88 GLU A C 1
ATOM 657 O O . GLU A 1 88 ? 5.803 0.368 4.429 1.00 98.62 88 GLU A O 1
ATOM 662 N N . ALA A 1 89 ? 6.157 -0.317 2.304 1.00 98.25 89 ALA A N 1
ATOM 663 C CA . ALA A 1 89 ? 7.604 -0.105 2.286 1.00 98.25 89 ALA A CA 1
ATOM 664 C C . ALA A 1 89 ? 8.022 1.374 2.159 1.00 98.25 89 ALA A C 1
ATOM 666 O O . ALA A 1 89 ? 9.168 1.718 2.447 1.00 98.25 89 ALA A O 1
ATOM 667 N N . ASN A 1 90 ? 7.118 2.259 1.729 1.00 98.44 90 ASN A N 1
ATOM 668 C CA . ASN A 1 90 ? 7.437 3.664 1.503 1.00 98.44 90 ASN A CA 1
ATOM 669 C C . ASN A 1 90 ? 7.601 4.414 2.846 1.00 98.44 90 ASN A C 1
ATOM 671 O O . ASN A 1 90 ? 6.690 4.393 3.678 1.00 98.44 90 ASN A O 1
ATOM 675 N N . PRO A 1 91 ? 8.727 5.115 3.086 1.00 96.31 91 PRO A N 1
ATOM 676 C CA . PRO A 1 91 ? 9.007 5.751 4.375 1.00 96.31 91 PRO A CA 1
ATOM 677 C C . PRO A 1 91 ? 8.192 7.028 4.631 1.00 96.31 91 PRO A C 1
ATOM 679 O O . PRO A 1 91 ? 8.268 7.594 5.720 1.00 96.31 91 PRO A O 1
ATOM 682 N N . SER A 1 92 ? 7.434 7.519 3.647 1.00 98.06 92 SER A N 1
ATOM 683 C CA . SER A 1 92 ? 6.635 8.732 3.802 1.00 98.06 92 SER A CA 1
ATOM 684 C C . SER A 1 92 ? 5.535 8.549 4.862 1.00 98.06 92 SER A C 1
ATOM 686 O O . SER A 1 92 ? 4.754 7.598 4.765 1.00 98.06 92 SER A O 1
ATOM 688 N N . PRO A 1 93 ? 5.376 9.487 5.818 1.00 97.38 93 PRO A N 1
ATOM 689 C CA . PRO A 1 93 ? 4.252 9.476 6.762 1.00 97.38 93 PRO A CA 1
ATOM 690 C C . PRO A 1 93 ? 2.903 9.779 6.085 1.00 97.38 93 PRO A C 1
ATOM 692 O O . PRO A 1 93 ? 1.843 9.647 6.691 1.00 97.38 93 PRO A O 1
ATOM 695 N N . GLU A 1 94 ? 2.916 10.211 4.822 1.00 98.19 94 GLU A N 1
ATOM 696 C CA . GLU A 1 94 ? 1.703 10.386 4.020 1.00 98.19 94 GLU A CA 1
ATOM 697 C C . GLU A 1 94 ? 0.977 9.059 3.778 1.00 98.19 94 GLU A C 1
ATOM 699 O O . GLU A 1 94 ? -0.249 9.044 3.708 1.00 98.19 94 GLU A O 1
ATOM 704 N N . VAL A 1 95 ? 1.711 7.940 3.735 1.00 98.81 95 VAL A N 1
ATOM 705 C CA . VAL A 1 95 ? 1.121 6.603 3.596 1.00 98.81 95 VAL A CA 1
ATOM 706 C C . VAL A 1 95 ? 0.154 6.306 4.740 1.00 98.81 95 VAL A C 1
ATOM 708 O O . VAL A 1 95 ? -0.946 5.817 4.499 1.00 98.81 95 VAL A O 1
ATOM 711 N N . ASP A 1 96 ? 0.534 6.639 5.975 1.00 98.69 96 ASP A N 1
ATOM 712 C CA . ASP A 1 96 ? -0.307 6.397 7.151 1.00 98.69 96 ASP A CA 1
ATOM 713 C C . ASP A 1 96 ? -1.610 7.197 7.063 1.00 98.69 96 ASP A C 1
ATOM 715 O O . ASP A 1 96 ? -2.694 6.675 7.317 1.00 98.69 96 ASP A O 1
ATOM 719 N N . LYS A 1 97 ? -1.531 8.449 6.593 1.00 98.44 97 LYS A N 1
ATOM 720 C CA . LYS A 1 97 ? -2.719 9.281 6.347 1.00 98.44 97 LYS A CA 1
ATOM 721 C C . LYS A 1 97 ? -3.627 8.671 5.281 1.00 98.44 97 LYS A C 1
ATOM 723 O O . LYS A 1 97 ? -4.839 8.644 5.480 1.00 98.44 97 LYS A O 1
ATOM 728 N N . VAL A 1 98 ? -3.050 8.176 4.184 1.00 98.69 98 VAL A N 1
ATOM 729 C CA . VAL A 1 98 ? -3.795 7.503 3.110 1.00 98.69 98 VAL A CA 1
ATOM 730 C C . VAL A 1 98 ? -4.509 6.268 3.649 1.00 98.69 98 VAL A C 1
ATOM 732 O O . VAL A 1 98 ? -5.716 6.146 3.472 1.00 98.69 98 VAL A O 1
ATOM 735 N N . PHE A 1 99 ? -3.805 5.387 4.362 1.00 98.81 99 PHE A N 1
ATOM 736 C CA . PHE A 1 99 ? -4.418 4.178 4.907 1.00 98.81 99 PHE A CA 1
ATOM 737 C C . PHE A 1 99 ? -5.534 4.478 5.908 1.00 98.81 99 PHE A C 1
ATOM 739 O O . PHE A 1 99 ? -6.591 3.856 5.819 1.00 98.81 99 PHE A O 1
ATOM 746 N N . ARG A 1 100 ? -5.354 5.457 6.806 1.00 98.62 100 ARG A N 1
ATOM 747 C CA . ARG A 1 100 ? -6.432 5.886 7.711 1.00 98.62 100 ARG A CA 1
ATOM 748 C C . ARG A 1 100 ? -7.635 6.441 6.954 1.00 98.62 100 ARG A C 1
ATOM 750 O O . ARG A 1 100 ? -8.762 6.100 7.298 1.00 98.62 100 ARG A O 1
ATOM 757 N N . GLY A 1 101 ? -7.406 7.255 5.921 1.00 98.06 101 GLY A N 1
ATOM 758 C CA . GLY A 1 101 ? -8.473 7.780 5.065 1.00 98.06 101 GLY A CA 1
ATOM 759 C C . GLY A 1 101 ? -9.265 6.670 4.369 1.00 98.06 101 GLY A C 1
ATOM 760 O O . GLY A 1 101 ? -10.489 6.716 4.326 1.00 98.06 101 GLY A O 1
ATOM 761 N N . SER A 1 102 ? -8.585 5.614 3.923 1.00 98.31 102 SER A N 1
ATOM 762 C CA . SER A 1 102 ? -9.222 4.481 3.247 1.00 98.31 102 SER A CA 1
ATOM 763 C C . SER A 1 102 ? -10.084 3.590 4.157 1.00 98.31 102 SER A C 1
ATOM 765 O O . SER A 1 102 ? -10.876 2.801 3.638 1.00 98.31 102 SER A O 1
ATOM 767 N N . LEU A 1 103 ? -9.973 3.683 5.491 1.00 98.06 103 LEU A N 1
ATOM 768 C CA . LEU A 1 103 ? -10.747 2.842 6.422 1.00 98.06 103 LEU A CA 1
ATOM 769 C C . LEU A 1 103 ? -12.264 3.074 6.328 1.00 98.06 103 LEU A C 1
ATOM 771 O O . LEU A 1 103 ? -13.042 2.130 6.469 1.00 98.06 103 LEU A O 1
ATOM 775 N N . SER A 1 104 ? -12.699 4.312 6.082 1.00 96.00 104 SER A N 1
ATOM 776 C CA . SER A 1 104 ? -14.124 4.640 5.934 1.00 96.00 104 SER A CA 1
ATOM 777 C C . SER A 1 104 ? -14.658 4.309 4.535 1.00 96.00 104 SER A C 1
ATOM 779 O O . SER A 1 104 ? -15.835 3.960 4.389 1.00 96.00 104 SER A O 1
ATOM 781 N N . GLU A 1 105 ? -13.788 4.362 3.526 1.00 96.31 105 GLU A N 1
ATOM 782 C CA . GLU A 1 105 ? -14.126 4.233 2.106 1.00 96.31 105 GLU A CA 1
ATOM 783 C C . GLU A 1 105 ? -14.199 2.776 1.637 1.00 96.31 105 GLU A C 1
ATOM 785 O O . GLU A 1 105 ? -15.104 2.395 0.892 1.00 96.31 105 GLU A O 1
ATOM 790 N N . LEU A 1 106 ? -13.256 1.940 2.075 1.00 97.94 106 LEU A N 1
ATOM 791 C CA . LEU A 1 106 ? -13.133 0.570 1.591 1.00 97.94 106 LEU A CA 1
ATOM 792 C C . LEU A 1 106 ? -14.058 -0.391 2.341 1.00 97.94 106 LEU A C 1
ATOM 794 O O . LEU A 1 106 ? -14.484 -0.147 3.473 1.00 97.94 106 LEU A O 1
ATOM 798 N N . LYS A 1 107 ? -14.347 -1.528 1.700 1.00 96.38 107 LYS A N 1
ATOM 799 C CA . LYS A 1 107 ? -15.118 -2.650 2.258 1.00 96.38 107 LYS A CA 1
ATOM 800 C C . LYS A 1 107 ? -14.466 -3.982 1.884 1.00 96.38 107 LYS A C 1
ATOM 802 O O . LYS A 1 107 ? -13.570 -4.035 1.039 1.00 96.38 107 LYS A O 1
ATOM 807 N N . GLY A 1 108 ? -14.923 -5.066 2.509 1.00 96.44 108 GLY A N 1
ATOM 808 C CA . GLY A 1 108 ? -14.519 -6.430 2.161 1.00 96.44 108 GLY A CA 1
ATOM 809 C C . GLY A 1 108 ? -13.003 -6.653 2.209 1.00 96.44 108 GLY A C 1
ATOM 810 O O . GLY A 1 108 ? -12.324 -6.218 3.138 1.00 96.44 108 GLY A O 1
ATOM 811 N N . ARG A 1 109 ? -12.460 -7.345 1.199 1.00 97.69 109 ARG A N 1
ATOM 812 C CA . ARG A 1 109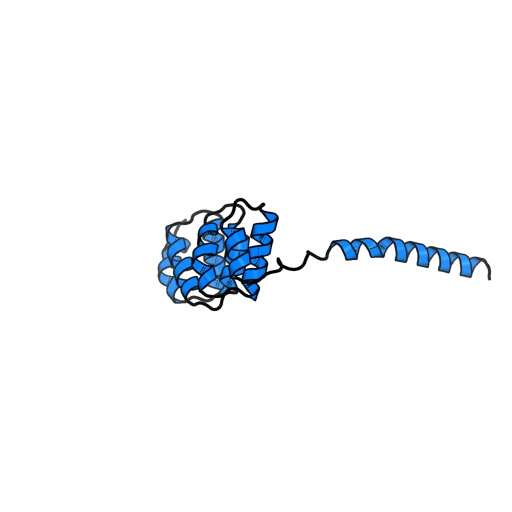 ? -11.046 -7.767 1.171 1.00 97.69 109 ARG A CA 1
ATOM 813 C C . ARG A 1 109 ? -10.066 -6.595 1.113 1.00 97.69 109 ARG A C 1
ATOM 815 O O . ARG A 1 109 ? -8.997 -6.680 1.710 1.00 97.69 109 ARG A O 1
ATOM 822 N N . GLN A 1 110 ? -10.417 -5.515 0.421 1.00 98.56 110 GLN A N 1
ATOM 823 C CA . GLN A 1 110 ? -9.585 -4.319 0.309 1.00 98.56 110 GLN A CA 1
ATOM 824 C C . GLN A 1 110 ? -9.464 -3.608 1.661 1.00 98.56 110 GLN A C 1
ATOM 826 O O . GLN A 1 110 ? -8.354 -3.254 2.057 1.00 98.56 110 GLN A O 1
ATOM 831 N N . LEU A 1 111 ? -10.573 -3.492 2.405 1.00 98.56 111 LEU A N 1
ATOM 832 C CA . LEU A 1 111 ? -10.562 -2.951 3.768 1.00 98.56 111 LEU A CA 1
ATOM 833 C C . LEU A 1 111 ? -9.680 -3.792 4.695 1.00 98.56 111 LEU A C 1
ATOM 835 O O . LEU A 1 111 ? -8.787 -3.252 5.341 1.00 98.56 111 LEU A O 1
ATOM 839 N N . VAL A 1 112 ? -9.870 -5.117 4.706 1.00 98.19 112 VAL A N 1
ATOM 840 C CA . VAL A 1 112 ? -9.030 -6.039 5.496 1.00 98.19 112 VAL A CA 1
ATOM 841 C C . VAL A 1 112 ? -7.552 -5.880 5.134 1.00 98.19 112 VAL A C 1
A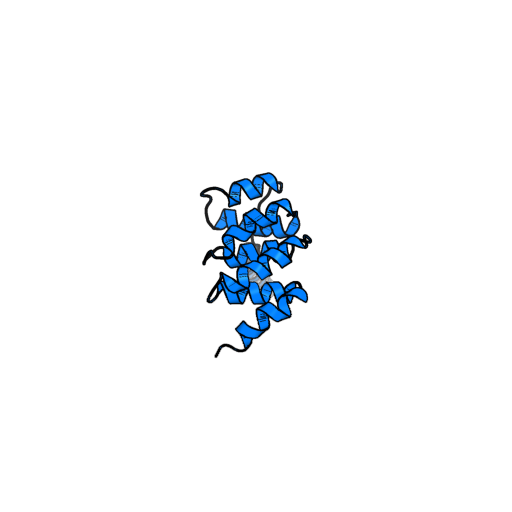TOM 843 O O . VAL A 1 112 ? -6.690 -5.844 6.008 1.00 98.19 112 VAL A O 1
ATOM 846 N N . GLY A 1 113 ? -7.251 -5.736 3.842 1.00 98.44 113 GLY A N 1
ATOM 847 C CA . GLY A 1 113 ? -5.901 -5.473 3.363 1.00 98.44 113 GLY A CA 1
ATOM 848 C C . GLY A 1 113 ? -5.302 -4.197 3.953 1.00 98.44 113 GLY A C 1
ATOM 849 O O . GLY A 1 113 ? -4.181 -4.241 4.449 1.00 98.44 113 GLY A O 1
ATOM 850 N N . VAL A 1 114 ? -6.033 -3.080 3.924 1.00 98.69 114 VAL A N 1
ATOM 851 C CA . VAL A 1 114 ? -5.566 -1.805 4.494 1.00 98.69 114 VAL A CA 1
ATOM 852 C C . VAL A 1 114 ? -5.395 -1.890 6.012 1.00 98.69 114 VAL A C 1
ATOM 854 O O . VAL A 1 114 ? -4.383 -1.414 6.517 1.00 98.69 114 VAL A O 1
ATOM 857 N N . ILE A 1 115 ? -6.303 -2.553 6.734 1.00 98.62 115 ILE A N 1
ATOM 858 C CA . ILE A 1 115 ? -6.161 -2.786 8.184 1.00 98.62 115 ILE A CA 1
ATOM 859 C C . ILE A 1 115 ? -4.852 -3.530 8.485 1.00 98.62 115 ILE A C 1
ATOM 861 O O . ILE A 1 115 ? -4.087 -3.118 9.358 1.00 98.62 115 ILE A O 1
ATOM 865 N N . ASN A 1 116 ? -4.544 -4.581 7.720 1.00 98.56 116 ASN A N 1
ATOM 866 C CA . ASN A 1 116 ? -3.283 -5.309 7.869 1.00 98.56 116 ASN A CA 1
ATOM 867 C C . ASN A 1 116 ? -2.071 -4.412 7.572 1.00 98.56 116 ASN A C 1
ATOM 869 O O . ASN A 1 116 ? -1.090 -4.451 8.308 1.00 98.56 116 ASN A O 1
ATOM 873 N N . SER A 1 117 ? -2.143 -3.569 6.540 1.00 98.81 117 SER A N 1
ATOM 874 C CA . SER A 1 117 ? -1.068 -2.631 6.194 1.00 98.81 117 SER A CA 1
ATOM 875 C C . SER A 1 117 ? -0.819 -1.585 7.287 1.00 98.81 117 SER A C 1
ATOM 877 O O . SER A 1 117 ? 0.333 -1.273 7.590 1.00 98.81 117 SER A O 1
ATOM 879 N N . ILE A 1 118 ? -1.879 -1.082 7.926 1.00 98.69 118 ILE A N 1
ATOM 880 C CA . ILE A 1 118 ? -1.787 -0.198 9.097 1.00 98.69 118 ILE A CA 1
ATOM 881 C C . ILE A 1 118 ? -1.063 -0.905 10.247 1.00 98.69 118 ILE A C 1
ATOM 883 O O . ILE A 1 118 ? -0.159 -0.327 10.854 1.00 98.69 118 ILE A O 1
ATOM 887 N N . ALA A 1 119 ? -1.406 -2.169 10.516 1.00 98.19 119 ALA A N 1
ATOM 888 C CA . ALA A 1 119 ? -0.743 -2.964 11.547 1.00 98.19 119 ALA A CA 1
ATOM 889 C C . ALA A 1 119 ? 0.746 -3.195 11.229 1.00 98.19 119 ALA A C 1
ATOM 891 O O . ALA A 1 119 ? 1.590 -3.022 12.110 1.00 98.19 119 ALA A O 1
ATOM 892 N N . THR A 1 120 ? 1.087 -3.506 9.971 1.00 98.38 120 THR A N 1
ATOM 893 C CA . THR A 1 120 ? 2.477 -3.634 9.495 1.00 98.38 120 THR A CA 1
ATOM 894 C C . THR A 1 120 ? 3.284 -2.369 9.778 1.00 98.38 120 THR A C 1
ATOM 896 O O . THR A 1 120 ? 4.411 -2.443 10.272 1.00 98.38 120 THR A O 1
ATOM 899 N N . ARG A 1 121 ? 2.696 -1.202 9.497 1.00 98.06 121 ARG A N 1
ATOM 900 C CA . ARG A 1 121 ? 3.332 0.108 9.699 1.00 98.06 121 ARG A CA 1
ATOM 901 C C . ARG A 1 121 ? 3.307 0.599 11.145 1.00 98.06 121 ARG A C 1
ATOM 903 O O . ARG A 1 121 ? 4.055 1.512 11.480 1.00 98.06 121 ARG A O 1
ATOM 910 N N . LYS A 1 122 ? 2.510 -0.040 12.006 1.00 97.88 122 LYS A N 1
ATOM 911 C CA . LYS A 1 122 ? 2.350 0.284 13.433 1.00 97.88 122 LYS A CA 1
ATOM 912 C C . LYS A 1 122 ? 1.861 1.719 13.669 1.00 97.88 122 LYS A C 1
ATOM 914 O O . LYS A 1 122 ? 2.290 2.373 14.619 1.00 97.88 122 LYS A O 1
ATOM 919 N N . ASP A 1 123 ? 0.959 2.204 12.818 1.00 98.12 123 ASP A N 1
ATOM 920 C CA . ASP A 1 123 ? 0.391 3.549 12.940 1.00 98.12 123 ASP A CA 1
ATOM 921 C C . ASP A 1 123 ? -0.599 3.632 14.111 1.00 98.12 123 ASP A C 1
ATOM 923 O O . ASP A 1 123 ? -1.776 3.289 13.991 1.00 98.12 123 ASP A O 1
ATOM 927 N N . THR A 1 124 ? -0.137 4.118 15.262 1.00 97.56 124 THR A N 1
ATOM 928 C CA . THR A 1 124 ? -0.965 4.249 16.470 1.00 97.56 124 THR A CA 1
ATOM 929 C C . THR A 1 124 ? -2.062 5.305 16.341 1.00 97.56 124 THR A C 1
ATOM 931 O O . THR A 1 124 ? -3.033 5.256 17.091 1.00 97.56 124 THR A O 1
ATOM 934 N N . GLN A 1 125 ? -1.977 6.223 15.369 1.00 98.25 125 GLN A N 1
ATOM 935 C CA . GLN A 1 125 ? -3.029 7.219 15.129 1.00 98.25 125 GLN A CA 1
ATOM 936 C C . GLN A 1 125 ? -4.283 6.610 14.486 1.00 98.25 125 GLN A C 1
ATOM 938 O O . GLN A 1 125 ? -5.292 7.294 14.336 1.00 98.25 125 GLN A O 1
ATOM 943 N N . SER A 1 126 ? -4.227 5.340 14.080 1.00 97.81 126 SER A N 1
ATOM 944 C CA . SER A 1 126 ? -5.354 4.621 13.485 1.00 97.81 126 SER A CA 1
ATOM 945 C C . SER A 1 126 ? -6.297 3.983 14.507 1.00 97.81 126 SER A C 1
ATOM 947 O O . SER A 1 126 ? -7.395 3.587 14.127 1.00 97.81 126 SER A O 1
ATOM 949 N N . VAL A 1 127 ? -5.901 3.887 15.785 1.00 96.81 127 VAL A N 1
ATOM 950 C CA . VAL A 1 127 ? -6.625 3.108 16.809 1.00 96.81 127 VAL A CA 1
ATOM 951 C C . VAL A 1 127 ? -8.097 3.509 16.893 1.00 96.81 127 VAL A C 1
ATOM 953 O O . VAL A 1 127 ? -8.962 2.647 16.753 1.00 96.81 127 VAL A O 1
ATOM 956 N N . ASP A 1 128 ? -8.389 4.805 17.017 1.00 96.38 128 ASP A N 1
ATOM 957 C CA . ASP A 1 128 ? -9.769 5.295 17.133 1.00 96.38 128 ASP A CA 1
ATOM 958 C C . ASP A 1 128 ? -10.617 4.964 15.895 1.00 96.38 128 ASP A C 1
ATOM 960 O O . ASP A 1 128 ? -11.803 4.663 16.011 1.00 96.38 128 ASP A O 1
ATOM 964 N N . ALA A 1 129 ? -10.005 4.964 14.706 1.00 96.25 129 ALA A N 1
ATOM 965 C CA . ALA A 1 129 ? -10.678 4.614 13.457 1.00 96.25 129 ALA A CA 1
ATOM 966 C C . ALA A 1 129 ? -10.873 3.094 13.285 1.00 96.25 129 ALA A C 1
ATOM 968 O O . ALA A 1 129 ? -11.792 2.671 12.585 1.00 96.25 129 ALA A O 1
ATOM 969 N N . LEU A 1 130 ? -10.032 2.270 13.919 1.00 97.06 130 LEU A N 1
ATOM 970 C CA . LEU A 1 130 ? -10.112 0.807 13.868 1.00 97.06 130 LEU A CA 1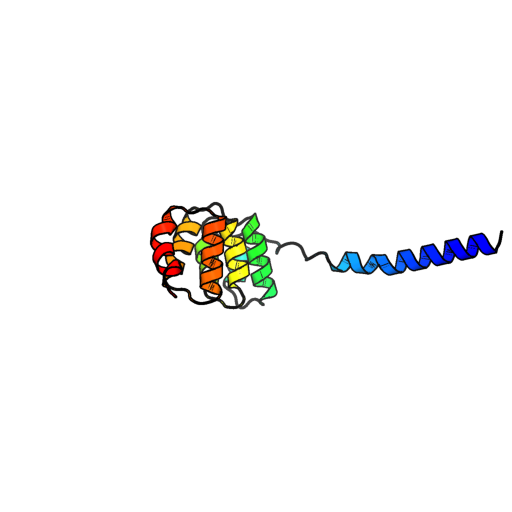
ATOM 971 C C . LEU A 1 130 ? -11.115 0.226 14.873 1.00 97.06 130 LEU A C 1
ATOM 973 O O . LEU A 1 130 ? -11.751 -0.781 14.569 1.00 97.06 130 LEU A O 1
ATOM 977 N N . LEU A 1 131 ? -11.288 0.852 16.042 1.00 95.69 131 LEU A N 1
ATOM 978 C CA . LEU A 1 131 ? -12.221 0.404 17.085 1.00 95.69 131 LEU A CA 1
ATOM 979 C C . LEU A 1 131 ? -13.637 0.069 16.572 1.00 95.69 131 LEU A C 1
ATOM 981 O O . LEU A 1 131 ? -14.096 -1.047 16.824 1.00 95.69 131 LEU A O 1
ATOM 985 N N . PRO A 1 132 ? -14.337 0.951 15.830 1.00 94.12 132 PRO A N 1
ATOM 986 C CA . PRO A 1 132 ? -15.685 0.642 15.353 1.00 94.12 132 PRO A CA 1
ATOM 987 C C . PRO A 1 132 ? -15.720 -0.503 14.332 1.00 94.12 132 PRO A C 1
ATOM 989 O O . PRO A 1 132 ? -16.742 -1.168 14.210 1.00 94.12 132 PRO A O 1
ATOM 992 N N . LEU A 1 133 ? -14.620 -0.760 13.613 1.00 93.62 133 LEU A N 1
ATOM 993 C CA . LEU A 1 133 ? -14.527 -1.853 12.637 1.00 93.62 133 LEU A CA 1
ATOM 994 C C . LEU A 1 133 ? -14.316 -3.219 13.301 1.00 93.62 133 LEU A C 1
ATOM 996 O O . LEU A 1 133 ? -14.660 -4.235 12.709 1.00 93.62 133 LEU A O 1
ATOM 1000 N N . ALA A 1 134 ? -13.751 -3.246 14.511 1.00 88.44 134 ALA A N 1
ATOM 1001 C CA . ALA A 1 134 ? -13.572 -4.464 15.299 1.00 88.44 134 ALA 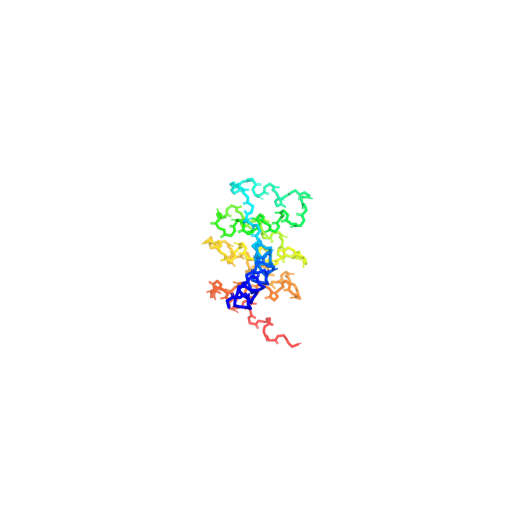A CA 1
ATOM 1002 C C . ALA A 1 134 ? -14.809 -4.824 16.138 1.00 88.44 134 ALA A C 1
ATOM 1004 O O . ALA A 1 134 ? -14.959 -5.973 16.537 1.00 88.44 134 ALA A O 1
ATOM 1005 N N . ALA A 1 135 ? -15.666 -3.841 16.425 1.00 85.69 135 ALA A N 1
ATOM 1006 C CA . ALA A 1 135 ? -16.897 -4.014 17.198 1.00 85.69 135 ALA A CA 1
ATOM 1007 C C . ALA A 1 135 ? -18.130 -4.328 16.330 1.00 85.69 135 ALA A C 1
ATOM 1009 O O . ALA A 1 135 ? -19.216 -4.536 16.867 1.00 85.69 135 ALA A O 1
ATOM 1010 N N . ALA A 1 136 ? -17.984 -4.294 15.005 1.00 67.06 136 ALA A N 1
ATOM 1011 C CA . ALA A 1 136 ? -19.050 -4.625 14.074 1.00 67.06 136 ALA A CA 1
ATOM 1012 C C . ALA A 1 136 ? -19.110 -6.149 13.877 1.00 67.06 136 ALA A C 1
ATOM 1014 O O . ALA A 1 136 ? -18.249 -6.707 13.195 1.00 67.06 136 ALA A O 1
ATOM 1015 N N . ASP A 1 137 ? -20.118 -6.783 14.485 1.00 47.25 137 ASP A N 1
ATOM 1016 C CA . ASP A 1 137 ? -20.539 -8.168 14.216 1.00 47.25 137 ASP A CA 1
ATOM 1017 C C . ASP A 1 137 ? -21.408 -8.252 12.946 1.00 47.25 137 ASP A C 1
ATOM 1019 O O . ASP A 1 137 ? -22.398 -7.484 12.842 1.00 47.25 137 ASP A O 1
#

Secondary structure (DSSP, 8-state):
-HHHHHHHHHHHHHHHHHGGGGGG--PPPS--S-HHHHHHHHHSS--HHHHHHHHHHHHHH--GGGHHHHHTTTT-TTTHHHHHHHHHH---THHHHHHHHHHHH--HHHHHHHHHHHHHHT-GGGHHHHHHHHS--

Radius of gyration: 22.45 Å; chains: 1; bounding box: 55×64×37 Å